Protein AF-A0A0C2HI63-F1 (afdb_monomer_lite)

pLDDT: mean 90.29, std 12.69, range [48.47, 98.38]

InterPro domains:
  IPR005201 Cytosolic endo-beta-N-acetylglucosaminidase, TIM barrel domain [PF03644] (5-79)
  IPR032979 Cytosolic endo-beta-N-acetylglucosaminidase [PTHR13246] (2-79)

Foldseek 3Di:
DADDDDPPDFDEAEQAQFPVRDGDAPQADDPRCLVVCRRGQAYEHDQADDPVRHVVRVVSDDPVRYHHDDDPPPPDHPPD

Sequence (80 aa):
MMRTSATFSRVLWYDSVTATGKLSWQNKLNELNRIWYDNCDGIYLNYGWDDEMLLSSADFGALNRIFVGIDVFARGCIGS

Secondary structure (DSSP, 8-state):
------TT---EEETTB-TTS-B---SS--TTTHHHHHHSSEEEE-S---HHHHHHHHHHS-GGGEEE---TT-SS-TT-

Radius of gyration: 12.83 Å; chains: 1; bounding box: 31×28×36 Å

Structure (mmCIF, N/CA/C/O backbone):
data_AF-A0A0C2HI63-F1
#
_entry.id   AF-A0A0C2HI63-F1
#
loop_
_atom_site.group_PDB
_atom_site.id
_atom_site.type_symbol
_atom_site.label_atom_id
_atom_site.label_alt_id
_atom_site.label_comp_id
_atom_site.label_asym_id
_atom_site.label_entity_id
_atom_site.label_seq_id
_atom_site.pdbx_PDB_ins_code
_atom_site.Cartn_x
_atom_site.Cartn_y
_atom_site.Cartn_z
_atom_site.occupancy
_atom_site.B_iso_or_equiv
_atom_site.auth_seq_id
_atom_site.auth_comp_id
_atom_site.auth_asym_id
_atom_site.auth_atom_id
_atom_site.pdbx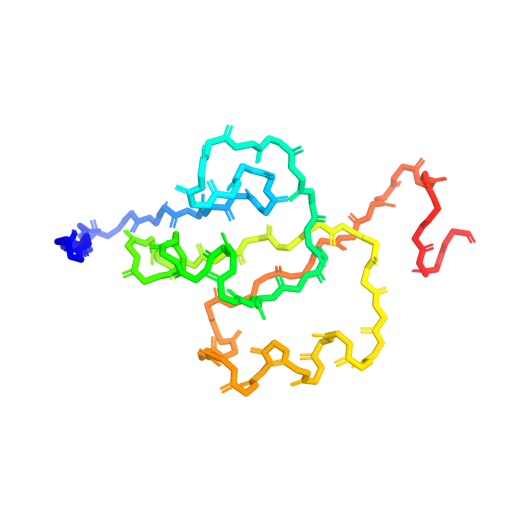_PDB_model_num
ATOM 1 N N . MET A 1 1 ? -1.006 -8.396 16.908 1.00 50.41 1 MET A N 1
ATOM 2 C CA . MET A 1 1 ? -2.368 -8.274 17.464 1.00 50.41 1 MET A CA 1
ATOM 3 C C . MET A 1 1 ? -3.176 -7.552 16.408 1.00 50.41 1 MET A C 1
ATOM 5 O O . MET A 1 1 ? -2.928 -6.374 16.205 1.00 50.41 1 MET A O 1
ATOM 9 N N . MET A 1 2 ? -4.033 -8.272 15.680 1.00 57.94 2 MET A N 1
ATOM 10 C CA . MET A 1 2 ? -4.841 -7.713 14.590 1.00 57.94 2 MET A CA 1
ATOM 11 C C . MET A 1 2 ? -5.673 -6.535 15.113 1.00 57.94 2 MET A C 1
ATOM 13 O O . MET A 1 2 ? -6.250 -6.637 16.199 1.00 57.94 2 MET A O 1
ATOM 17 N N . ARG A 1 3 ? -5.715 -5.412 14.383 1.00 67.81 3 ARG A N 1
ATOM 18 C CA . ARG A 1 3 ? -6.537 -4.258 14.767 1.00 67.81 3 ARG A CA 1
ATOM 19 C C . ARG A 1 3 ? -7.999 -4.693 14.855 1.00 67.81 3 ARG A C 1
ATOM 21 O O . ARG A 1 3 ? -8.571 -5.157 13.871 1.00 67.81 3 ARG A O 1
ATOM 28 N N . THR A 1 4 ? -8.624 -4.477 16.009 1.00 67.06 4 THR A N 1
ATOM 29 C CA . THR A 1 4 ? -10.082 -4.549 16.129 1.00 67.06 4 THR A CA 1
ATOM 30 C C . THR A 1 4 ? -10.671 -3.382 15.345 1.00 67.06 4 THR A C 1
ATOM 32 O O . THR A 1 4 ? -10.450 -2.222 15.701 1.00 67.06 4 THR A O 1
ATOM 35 N N . SER A 1 5 ? -11.368 -3.674 14.246 1.00 65.19 5 SER A N 1
ATOM 36 C CA . SER A 1 5 ? -11.966 -2.640 13.402 1.00 65.19 5 SER A CA 1
ATOM 37 C C . SER A 1 5 ? -12.990 -1.845 14.217 1.00 65.19 5 SER A C 1
ATOM 39 O O . SER A 1 5 ? -13.981 -2.401 14.692 1.00 65.19 5 SER A O 1
ATOM 41 N N . ALA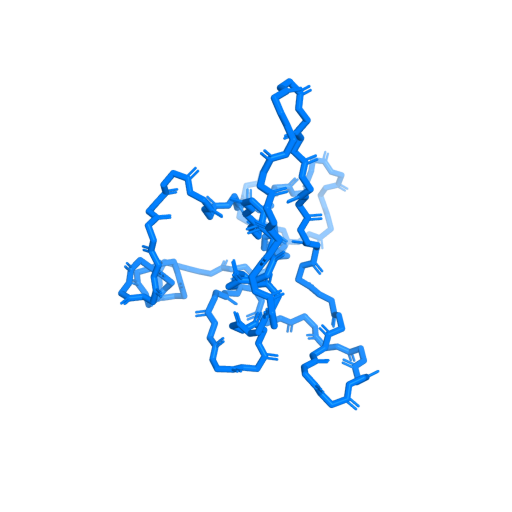 A 1 6 ? -12.735 -0.553 14.437 1.00 75.00 6 ALA A N 1
ATOM 42 C CA . ALA A 1 6 ? -13.713 0.325 15.067 1.00 75.00 6 ALA A CA 1
ATOM 43 C C . ALA A 1 6 ? -14.779 0.695 14.029 1.00 75.00 6 ALA A C 1
ATOM 45 O O . ALA A 1 6 ? -14.444 1.150 12.929 1.00 75.00 6 ALA A O 1
ATOM 46 N N . THR A 1 7 ? -16.054 0.497 14.378 1.00 80.50 7 THR A N 1
ATOM 47 C CA . THR A 1 7 ? -17.201 0.816 13.519 1.00 80.50 7 THR A CA 1
ATOM 48 C C . THR A 1 7 ? -17.059 2.233 12.963 1.00 80.50 7 THR A C 1
ATOM 50 O O . THR A 1 7 ? -16.855 3.172 13.729 1.00 80.50 7 THR A O 1
ATOM 53 N N . PHE A 1 8 ? -17.145 2.367 11.634 1.00 86.44 8 PHE A N 1
ATOM 54 C CA . PHE A 1 8 ? -16.998 3.618 10.866 1.00 86.44 8 PHE A CA 1
ATOM 55 C C . PHE A 1 8 ? -15.579 4.189 10.704 1.00 86.44 8 PHE A C 1
ATOM 57 O O . PHE A 1 8 ? -15.430 5.338 10.298 1.00 86.44 8 PHE A O 1
ATOM 64 N N . SER A 1 9 ? -14.525 3.406 10.942 1.00 90.62 9 SER A N 1
ATOM 65 C CA . SER A 1 9 ? -13.143 3.834 10.669 1.00 90.62 9 SER A CA 1
ATOM 66 C C . SER A 1 9 ? -12.375 2.802 9.846 1.00 90.62 9 SER A C 1
ATOM 68 O O . SER A 1 9 ? -12.590 1.599 9.993 1.00 90.62 9 SER A O 1
ATOM 70 N N . ARG A 1 10 ? -11.449 3.269 9.002 1.00 92.69 10 ARG A N 1
ATOM 71 C CA . ARG A 1 10 ? -10.499 2.419 8.274 1.00 92.69 10 ARG A CA 1
ATOM 72 C C . ARG A 1 10 ? -9.090 2.976 8.395 1.00 92.69 10 ARG A C 1
ATOM 74 O O . ARG A 1 10 ? -8.882 4.176 8.256 1.00 92.69 10 ARG A O 1
ATOM 81 N N . VAL A 1 11 ? -8.138 2.085 8.622 1.00 94.88 11 VAL A N 1
ATOM 82 C CA . VAL A 1 11 ? -6.704 2.346 8.618 1.00 94.88 11 VAL A CA 1
ATOM 83 C C . VAL A 1 11 ? -6.119 1.637 7.409 1.00 94.88 11 VAL A C 1
ATOM 85 O O . VAL A 1 11 ? -6.241 0.419 7.279 1.00 94.88 11 VAL A O 1
ATOM 88 N N . LEU A 1 12 ? -5.497 2.409 6.525 1.00 96.44 12 LEU A N 1
ATOM 89 C CA . LEU A 1 12 ? -4.758 1.890 5.382 1.00 96.44 12 LEU A CA 1
ATOM 90 C C . LEU A 1 12 ? -3.270 2.112 5.616 1.00 96.44 12 LEU A C 1
ATOM 92 O O . LEU A 1 12 ? -2.863 3.187 6.057 1.00 96.44 12 LEU A O 1
ATOM 96 N N . TRP A 1 13 ? -2.471 1.102 5.299 1.00 97.81 13 TRP A N 1
ATOM 97 C CA . TRP A 1 13 ? -1.020 1.222 5.309 1.00 97.81 13 TRP A CA 1
ATOM 98 C C . TRP A 1 13 ? -0.498 1.537 3.912 1.00 97.81 13 TRP A C 1
ATOM 100 O O . TRP A 1 13 ? -0.844 0.836 2.966 1.00 97.81 13 TRP A O 1
ATOM 110 N N . TYR A 1 14 ? 0.358 2.548 3.779 1.00 98.31 14 TYR A N 1
ATOM 111 C CA . TYR A 1 14 ? 1.046 2.831 2.521 1.00 98.31 14 TYR A CA 1
ATOM 112 C C . TYR A 1 14 ? 2.298 1.956 2.400 1.00 98.31 14 TYR A C 1
ATOM 114 O O . TYR A 1 14 ? 3.147 1.975 3.294 1.00 98.31 14 TYR A O 1
ATOM 122 N N . ASP A 1 15 ? 2.442 1.232 1.291 1.00 98.06 15 ASP A N 1
ATOM 123 C CA . ASP A 1 15 ? 3.591 0.376 0.978 1.00 98.06 15 ASP A CA 1
ATOM 124 C C . ASP A 1 15 ? 4.893 1.189 0.915 1.00 98.06 15 ASP A C 1
ATOM 126 O O . ASP A 1 15 ? 5.257 1.728 -0.120 1.00 98.06 15 ASP A O 1
ATOM 130 N N . SER A 1 16 ? 5.565 1.342 2.054 1.00 97.50 16 SER A N 1
ATOM 131 C CA . SER A 1 16 ? 6.754 2.185 2.215 1.00 97.50 16 SER A CA 1
ATOM 132 C C . SER A 1 16 ? 7.748 1.547 3.174 1.00 97.50 16 SER A C 1
ATOM 134 O O . SER A 1 16 ? 8.823 1.121 2.769 1.00 97.50 16 SER A O 1
ATOM 136 N N . VAL A 1 17 ? 7.408 1.478 4.459 1.00 97.69 17 VAL A N 1
ATOM 137 C CA . VAL A 1 17 ? 8.268 0.891 5.485 1.00 97.69 17 VAL A CA 1
ATOM 138 C C . VAL A 1 17 ? 7.979 -0.604 5.598 1.00 97.69 17 VAL A C 1
ATOM 140 O O . VAL A 1 17 ? 6.837 -1.023 5.776 1.00 97.69 17 VAL A O 1
ATOM 143 N N . THR A 1 18 ? 9.025 -1.416 5.489 1.00 97.00 18 THR A N 1
ATOM 144 C CA . THR A 1 18 ? 8.963 -2.882 5.616 1.00 97.00 18 THR A CA 1
ATOM 145 C C . THR A 1 18 ? 8.883 -3.327 7.079 1.00 97.00 18 THR A C 1
ATOM 147 O O . THR A 1 18 ? 9.075 -2.529 7.998 1.00 97.00 18 THR A O 1
ATOM 150 N N . ALA A 1 19 ? 8.664 -4.622 7.313 1.00 95.19 19 ALA A N 1
ATOM 151 C CA . ALA A 1 19 ? 8.649 -5.219 8.651 1.00 95.19 19 ALA A CA 1
ATOM 152 C C . ALA A 1 19 ? 9.937 -4.970 9.467 1.00 95.19 19 ALA A C 1
ATOM 154 O O . ALA A 1 19 ? 9.906 -5.019 10.693 1.00 95.19 19 ALA A O 1
ATOM 155 N N . THR A 1 20 ? 11.064 -4.677 8.808 1.00 96.62 20 THR A N 1
ATOM 156 C CA . THR A 1 20 ? 12.346 -4.364 9.465 1.00 96.62 20 THR A CA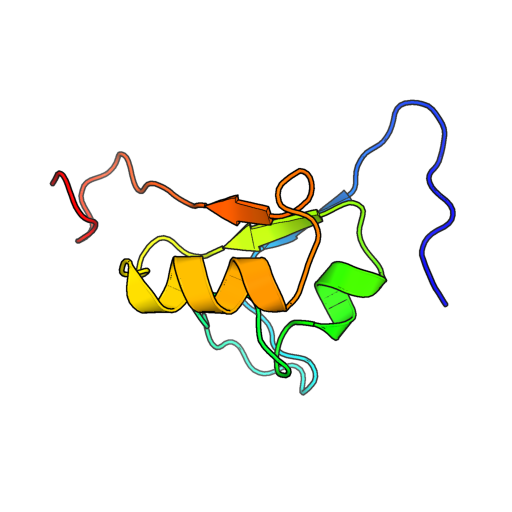 1
ATOM 157 C C . THR A 1 20 ? 12.525 -2.878 9.786 1.00 96.62 20 THR A C 1
ATOM 159 O O . THR A 1 20 ? 13.573 -2.481 10.287 1.00 96.62 20 THR A O 1
ATOM 162 N N . GLY A 1 21 ? 11.538 -2.029 9.481 1.00 96.19 21 GLY A N 1
ATOM 163 C CA . GLY A 1 21 ? 11.639 -0.578 9.659 1.00 96.19 21 GLY A CA 1
ATOM 164 C C . GLY A 1 21 ? 12.379 0.142 8.526 1.00 96.19 21 GLY A C 1
ATOM 165 O O . GLY A 1 21 ? 12.507 1.364 8.559 1.00 96.19 21 GLY A O 1
ATOM 166 N N . LYS A 1 22 ? 12.841 -0.577 7.494 1.00 97.56 22 LYS A N 1
ATOM 167 C CA . LYS A 1 22 ? 13.506 0.022 6.331 1.00 97.56 22 LYS A CA 1
ATOM 168 C C . LYS A 1 22 ? 12.484 0.595 5.349 1.00 97.56 22 LYS A C 1
ATOM 170 O O . LYS A 1 22 ? 11.556 -0.117 4.959 1.00 97.56 22 LYS A O 1
ATOM 175 N N . LEU A 1 23 ? 12.715 1.829 4.895 1.00 97.81 23 LEU A N 1
ATOM 176 C CA . LEU A 1 23 ? 12.013 2.427 3.758 1.00 97.81 23 LEU A CA 1
ATOM 177 C C . LEU A 1 23 ? 12.407 1.693 2.465 1.00 97.81 23 LEU A C 1
ATOM 179 O O . LEU A 1 23 ? 13.556 1.762 2.028 1.00 97.81 23 LEU A O 1
ATOM 183 N N . SER A 1 24 ? 11.461 0.954 1.895 1.00 97.62 24 SER A N 1
ATOM 184 C CA . SER A 1 24 ? 11.581 0.236 0.629 1.00 97.62 24 SER A CA 1
ATOM 185 C C . SER A 1 24 ? 10.184 -0.081 0.098 1.00 97.62 24 SER A C 1
ATOM 187 O O . SER A 1 24 ? 9.513 -0.970 0.623 1.00 97.62 24 SER A O 1
ATOM 189 N N . TRP A 1 25 ? 9.776 0.597 -0.971 1.00 97.56 25 TRP A N 1
ATOM 190 C CA . TRP A 1 25 ? 8.537 0.292 -1.690 1.00 97.56 25 TRP A CA 1
ATOM 191 C C . TRP A 1 25 ? 8.638 -1.081 -2.357 1.00 97.56 25 TRP A C 1
ATOM 193 O O . TRP A 1 25 ? 9.669 -1.397 -2.954 1.00 97.56 25 TRP A O 1
ATOM 203 N N . GLN A 1 26 ? 7.599 -1.900 -2.227 1.00 98.00 26 GLN A N 1
ATOM 204 C CA . GLN A 1 26 ? 7.548 -3.241 -2.813 1.00 98.00 26 GLN A CA 1
ATOM 205 C C . GLN A 1 26 ? 6.751 -3.262 -4.118 1.00 98.00 26 GLN A C 1
ATOM 207 O O . GLN A 1 26 ? 6.917 -4.180 -4.914 1.00 98.00 26 GLN A O 1
ATOM 212 N N . ASN A 1 27 ? 5.872 -2.271 -4.311 1.00 97.62 27 ASN A N 1
ATOM 213 C CA . ASN A 1 27 ? 4.884 -2.166 -5.388 1.00 97.62 27 ASN A CA 1
ATOM 214 C C . ASN A 1 27 ? 3.883 -3.337 -5.424 1.00 97.62 27 ASN A C 1
ATOM 216 O O . ASN A 1 27 ? 3.078 -3.454 -6.339 1.00 97.62 27 ASN A O 1
ATOM 220 N N . LYS A 1 28 ? 3.916 -4.213 -4.417 1.00 98.06 28 LYS A N 1
ATOM 221 C CA . LYS A 1 28 ? 3.097 -5.418 -4.318 1.00 98.06 28 LYS A CA 1
ATOM 222 C C . LYS A 1 28 ? 2.908 -5.827 -2.869 1.00 98.06 28 LYS A C 1
ATOM 224 O O . LYS A 1 28 ? 3.708 -5.453 -2.011 1.00 98.06 28 LYS A O 1
AT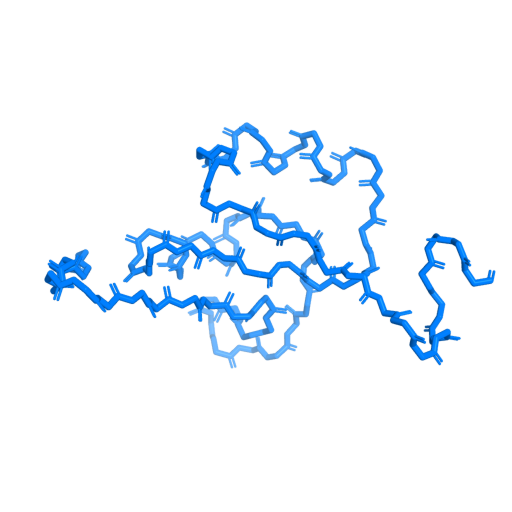OM 229 N N . LEU A 1 29 ? 1.882 -6.620 -2.594 1.00 98.38 29 LEU A N 1
ATOM 230 C CA . LEU A 1 29 ? 1.749 -7.300 -1.311 1.00 98.38 29 LEU A CA 1
ATOM 231 C C . LEU A 1 29 ? 2.676 -8.523 -1.305 1.00 98.38 29 LEU A C 1
ATOM 233 O O . LEU A 1 29 ? 2.568 -9.386 -2.171 1.00 98.38 29 LEU A O 1
ATOM 237 N N . ASN A 1 30 ? 3.597 -8.584 -0.345 1.00 97.69 30 ASN A N 1
ATOM 238 C CA . ASN A 1 30 ? 4.541 -9.691 -0.170 1.00 97.69 30 ASN A CA 1
ATOM 239 C C . ASN A 1 30 ? 4.893 -9.878 1.315 1.00 97.69 30 ASN A C 1
ATOM 241 O O . ASN A 1 30 ? 4.376 -9.181 2.187 1.00 97.69 30 ASN A O 1
ATOM 245 N N . GLU A 1 31 ? 5.803 -10.794 1.630 1.00 97.19 31 GLU A N 1
ATOM 246 C CA . GLU A 1 31 ? 6.218 -11.099 3.004 1.00 97.19 31 GLU A CA 1
ATOM 247 C C . GLU A 1 31 ? 6.791 -9.884 3.752 1.00 97.19 31 GLU A C 1
ATOM 249 O O . GLU A 1 31 ? 6.666 -9.793 4.974 1.00 97.19 31 GLU A O 1
ATOM 254 N N . LEU A 1 32 ? 7.393 -8.927 3.039 1.00 97.75 32 LEU A N 1
ATOM 255 C CA . LEU A 1 32 ? 8.075 -7.776 3.634 1.00 97.75 32 LEU A CA 1
ATOM 256 C C . LEU A 1 32 ? 7.111 -6.699 4.144 1.00 97.75 32 LEU A C 1
ATOM 258 O O . LEU A 1 32 ? 7.478 -5.945 5.049 1.00 97.75 32 LEU A O 1
ATOM 262 N N . ASN A 1 33 ? 5.896 -6.620 3.596 1.00 97.81 33 ASN A N 1
ATOM 263 C CA . ASN A 1 33 ? 4.854 -5.683 4.031 1.00 97.81 33 ASN A CA 1
ATOM 264 C C . ASN A 1 33 ? 3.569 -6.375 4.534 1.00 97.81 33 ASN A C 1
ATOM 266 O O . ASN A 1 33 ? 2.666 -5.698 5.035 1.00 97.81 33 ASN A O 1
ATOM 270 N N . ARG A 1 34 ? 3.518 -7.715 4.507 1.00 96.56 34 ARG A N 1
ATOM 271 C CA . ARG A 1 34 ? 2.386 -8.535 4.965 1.00 96.56 34 ARG A CA 1
ATOM 272 C C . ARG A 1 34 ? 1.935 -8.217 6.386 1.00 96.56 34 ARG A C 1
ATOM 274 O O . ARG A 1 34 ? 0.736 -8.160 6.647 1.00 96.56 34 ARG A O 1
ATOM 281 N N . ILE A 1 35 ? 2.882 -7.957 7.288 1.00 96.44 35 ILE A N 1
ATOM 282 C CA . ILE A 1 35 ? 2.569 -7.611 8.679 1.00 96.44 35 ILE A CA 1
ATOM 283 C C . ILE A 1 35 ? 1.633 -6.400 8.764 1.00 96.44 35 ILE A C 1
ATOM 285 O O . ILE A 1 35 ? 0.732 -6.374 9.598 1.00 96.44 35 ILE A O 1
ATOM 289 N N . TRP A 1 36 ? 1.781 -5.418 7.879 1.00 96.19 36 TRP A N 1
ATOM 290 C CA . TRP A 1 36 ? 0.933 -4.234 7.880 1.00 96.19 36 TRP A CA 1
ATOM 291 C C . TRP A 1 36 ? -0.448 -4.527 7.315 1.00 96.19 36 TRP A C 1
ATOM 293 O O . TRP A 1 36 ? -1.442 -4.110 7.903 1.00 96.19 36 TRP A O 1
ATOM 303 N N . TYR A 1 37 ? -0.517 -5.314 6.240 1.00 96.19 37 TYR A N 1
ATOM 304 C CA . TYR A 1 37 ? -1.777 -5.805 5.687 1.00 96.19 37 TYR A CA 1
ATOM 305 C C . TYR A 1 37 ? -2.590 -6.601 6.722 1.00 96.19 37 TYR A C 1
ATOM 307 O O . TYR A 1 37 ? -3.800 -6.415 6.835 1.00 96.19 37 TYR A O 1
ATOM 315 N N . ASP A 1 38 ? -1.946 -7.444 7.530 1.00 95.31 38 ASP A N 1
ATOM 316 C CA . ASP A 1 38 ? -2.638 -8.237 8.552 1.00 95.31 38 ASP A CA 1
ATOM 317 C C . ASP A 1 38 ? -3.116 -7.395 9.749 1.00 95.31 38 ASP A C 1
ATOM 319 O O . ASP A 1 38 ? -4.081 -7.767 10.415 1.00 95.31 38 ASP A O 1
ATOM 323 N N . ASN A 1 39 ? -2.472 -6.256 10.033 1.00 94.75 39 ASN A N 1
ATOM 324 C CA . ASN A 1 39 ? -2.802 -5.404 11.184 1.00 94.75 39 ASN A CA 1
ATOM 325 C C . ASN A 1 39 ? -3.585 -4.122 10.814 1.00 94.75 39 ASN A C 1
ATOM 327 O O . ASN A 1 39 ? -4.001 -3.402 11.720 1.00 94.75 39 ASN A O 1
ATOM 331 N N . CYS A 1 40 ? -3.828 -3.848 9.529 1.00 94.75 40 CYS A N 1
ATOM 332 C CA . CYS A 1 40 ? -4.616 -2.711 9.028 1.00 94.75 40 CYS A CA 1
ATOM 333 C C . CYS A 1 40 ? -5.888 -3.181 8.302 1.00 94.75 40 CYS A C 1
ATOM 335 O O . CYS A 1 40 ? -6.032 -4.354 7.963 1.00 94.75 40 CYS A O 1
ATOM 337 N N . ASP A 1 41 ? -6.828 -2.277 8.015 1.00 94.88 41 ASP A N 1
ATOM 338 C CA . ASP A 1 41 ? -8.029 -2.629 7.242 1.00 94.88 41 ASP A CA 1
ATOM 339 C C . ASP A 1 41 ? -7.693 -2.900 5.763 1.00 94.88 41 ASP A C 1
ATOM 341 O O . ASP A 1 41 ? -8.386 -3.680 5.111 1.00 94.88 41 ASP A O 1
ATOM 345 N N . GLY A 1 42 ? -6.589 -2.343 5.257 1.00 96.12 42 GLY A N 1
ATOM 346 C CA . GLY A 1 42 ? -6.034 -2.657 3.942 1.00 96.12 42 GLY A CA 1
ATOM 347 C C . GLY A 1 42 ? -4.636 -2.079 3.723 1.00 96.12 42 GLY A C 1
ATOM 348 O O . GLY A 1 42 ? -4.090 -1.384 4.585 1.00 96.12 42 GLY A O 1
ATOM 349 N N . ILE A 1 43 ? -4.070 -2.364 2.552 1.00 98.06 43 ILE A N 1
ATOM 350 C CA . ILE A 1 43 ? -2.772 -1.856 2.096 1.00 98.06 43 ILE A CA 1
ATOM 351 C C . ILE A 1 43 ? -2.944 -1.043 0.809 1.00 98.06 43 ILE A C 1
ATOM 353 O O . ILE A 1 43 ? -3.719 -1.424 -0.064 1.00 98.06 43 ILE A O 1
ATOM 357 N N . TYR A 1 44 ? -2.232 0.075 0.702 1.00 98.31 44 TYR A N 1
ATOM 358 C CA . TYR A 1 44 ? -2.152 0.924 -0.482 1.00 98.31 44 TYR A CA 1
ATOM 359 C C . TYR A 1 44 ? -0.756 0.785 -1.094 1.00 98.31 44 TYR A C 1
ATOM 361 O O . TYR A 1 44 ? 0.230 1.253 -0.522 1.00 98.31 44 TYR A O 1
ATOM 369 N N . LEU A 1 45 ? -0.676 0.077 -2.217 1.00 98.06 45 LEU A N 1
ATOM 370 C CA . LEU A 1 45 ? 0.563 -0.259 -2.908 1.00 98.06 45 LEU A CA 1
ATOM 371 C C . LEU A 1 45 ? 1.149 0.963 -3.617 1.00 98.06 45 LEU A C 1
ATOM 373 O O . LEU A 1 45 ? 0.418 1.803 -4.147 1.00 98.06 45 LEU A O 1
ATOM 377 N N . ASN A 1 46 ? 2.477 1.040 -3.653 1.00 96.81 46 ASN A N 1
ATOM 378 C CA . ASN A 1 46 ? 3.177 2.071 -4.405 1.00 96.81 46 ASN A CA 1
ATOM 379 C C . ASN A 1 46 ? 2.968 1.896 -5.921 1.00 96.81 46 ASN A C 1
ATOM 381 O O . ASN A 1 46 ? 2.733 0.791 -6.394 1.00 96.81 46 ASN A O 1
ATOM 385 N N . TYR A 1 47 ? 3.067 2.987 -6.680 1.00 93.56 47 TYR A N 1
ATOM 386 C CA . TYR A 1 47 ? 2.649 3.097 -8.088 1.00 93.56 47 TYR A CA 1
ATOM 387 C C . TYR A 1 47 ? 3.589 2.450 -9.127 1.00 93.56 47 TYR A C 1
ATOM 389 O O . TYR A 1 47 ? 3.344 2.577 -10.323 1.00 93.56 47 TYR A O 1
ATOM 397 N N . GLY A 1 48 ? 4.665 1.780 -8.703 1.0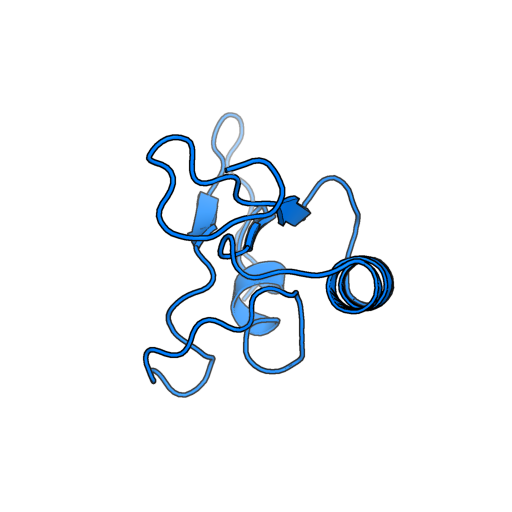0 94.06 48 GLY A N 1
ATOM 398 C CA . GLY A 1 48 ? 5.649 1.135 -9.588 1.00 94.06 48 GLY A CA 1
ATOM 399 C C . GLY A 1 48 ? 5.371 -0.347 -9.862 1.00 94.06 48 GLY A C 1
ATOM 400 O O . GLY A 1 48 ? 6.314 -1.133 -9.908 1.00 94.06 48 GLY A O 1
ATOM 401 N N . TRP A 1 49 ? 4.102 -0.746 -9.912 1.00 94.81 49 TRP A N 1
ATOM 402 C CA . TRP A 1 49 ? 3.672 -2.136 -10.084 1.00 94.81 49 TRP A CA 1
ATOM 403 C C . TRP A 1 49 ? 3.606 -2.537 -11.564 1.00 94.81 49 TRP A C 1
ATOM 405 O O . TRP A 1 49 ? 3.490 -1.689 -12.448 1.00 94.81 49 TRP A O 1
ATOM 415 N N . ASP A 1 50 ? 3.636 -3.844 -11.810 1.00 94.88 50 ASP A N 1
ATOM 416 C CA . ASP A 1 50 ? 3.322 -4.480 -13.091 1.00 94.88 50 ASP A CA 1
ATOM 417 C C . ASP A 1 50 ? 2.252 -5.576 -12.902 1.00 94.88 50 ASP A C 1
ATOM 419 O O . ASP A 1 50 ? 1.815 -5.854 -11.779 1.00 94.88 50 ASP A O 1
ATOM 423 N N . ASP A 1 51 ? 1.807 -6.194 -13.996 1.00 95.31 51 ASP A N 1
ATOM 424 C CA . ASP A 1 51 ? 0.740 -7.201 -13.963 1.00 95.31 51 ASP A CA 1
ATOM 425 C C . ASP A 1 51 ? 1.113 -8.437 -13.124 1.00 95.31 51 ASP A C 1
ATOM 427 O O . ASP A 1 51 ? 0.276 -8.961 -12.385 1.00 95.31 51 ASP A O 1
ATOM 431 N N . GLU A 1 52 ? 2.371 -8.889 -13.173 1.00 96.69 52 GLU A N 1
ATOM 432 C CA . GLU A 1 52 ? 2.840 -10.045 -12.397 1.00 96.69 52 GLU A CA 1
ATOM 433 C C . GLU A 1 52 ? 2.844 -9.738 -10.895 1.00 96.69 52 GLU A C 1
ATOM 435 O O . GLU A 1 52 ? 2.452 -10.570 -10.071 1.00 96.69 52 GLU A O 1
ATOM 440 N N . MET A 1 53 ? 3.234 -8.520 -10.521 1.00 97.31 53 MET A N 1
ATOM 441 C CA . MET A 1 53 ? 3.184 -8.024 -9.150 1.00 97.31 53 MET A CA 1
ATOM 442 C C . MET A 1 53 ? 1.753 -7.964 -8.606 1.00 97.31 53 MET A C 1
ATOM 444 O O . MET A 1 53 ? 1.528 -8.309 -7.439 1.00 97.31 53 MET A O 1
ATOM 448 N N . LEU A 1 54 ? 0.782 -7.554 -9.426 1.00 96.31 54 LEU A N 1
ATOM 449 C CA . LEU A 1 54 ? -0.628 -7.508 -9.034 1.00 96.31 54 LEU A CA 1
ATOM 450 C C . LEU A 1 54 ? -1.227 -8.907 -8.885 1.00 96.31 54 LEU A C 1
ATOM 452 O O . LEU A 1 54 ? -1.890 -9.175 -7.881 1.00 96.31 54 LEU A O 1
ATOM 456 N N . LEU A 1 55 ? -0.945 -9.807 -9.831 1.00 96.62 55 LEU A N 1
ATOM 457 C CA . LEU A 1 55 ? -1.345 -11.213 -9.745 1.00 96.62 55 LEU A CA 1
ATOM 458 C C . LEU A 1 55 ? -0.764 -11.863 -8.486 1.00 96.62 55 LEU A C 1
ATOM 460 O O . LEU A 1 55 ? -1.504 -12.417 -7.679 1.00 96.62 55 LEU A O 1
ATOM 464 N N . SER A 1 56 ? 0.535 -11.675 -8.242 1.00 96.88 56 SER A N 1
ATOM 465 C CA . SER A 1 56 ? 1.189 -12.146 -7.021 1.00 96.88 56 SER A CA 1
ATOM 466 C C . SER A 1 56 ? 0.564 -11.538 -5.762 1.00 96.88 56 SER A C 1
ATOM 468 O O . SER A 1 56 ? 0.450 -12.229 -4.760 1.00 96.88 56 SER A O 1
ATOM 470 N N . SER A 1 57 ? 0.131 -10.275 -5.781 1.00 97.25 57 SER A N 1
ATOM 471 C CA . SER A 1 57 ? -0.528 -9.654 -4.622 1.00 97.25 57 SER A CA 1
ATOM 472 C C . SER A 1 57 ? -1.890 -10.286 -4.319 1.00 97.25 57 SER A C 1
ATOM 474 O O . SER A 1 57 ? -2.252 -10.426 -3.148 1.00 97.25 57 SER A O 1
ATOM 476 N N . ALA A 1 58 ? -2.635 -10.678 -5.357 1.00 95.88 58 ALA A N 1
ATOM 477 C CA . ALA A 1 58 ? -3.933 -11.338 -5.231 1.00 95.88 58 ALA A CA 1
ATOM 478 C C . ALA A 1 58 ? -3.835 -12.698 -4.521 1.00 95.88 58 ALA A C 1
ATOM 480 O O . ALA A 1 58 ? -4.750 -13.066 -3.786 1.00 95.88 58 ALA A O 1
ATOM 481 N N . ASP A 1 59 ? -2.708 -13.398 -4.665 1.00 95.62 59 ASP A N 1
ATOM 482 C CA . ASP A 1 59 ? -2.455 -14.663 -3.967 1.00 95.62 59 ASP A CA 1
ATOM 483 C C . ASP A 1 59 ? -2.181 -14.471 -2.461 1.00 95.62 59 ASP A C 1
ATOM 485 O O . ASP A 1 59 ? -2.365 -15.390 -1.660 1.00 95.62 59 ASP A O 1
ATOM 489 N N . PHE A 1 60 ? -1.761 -13.271 -2.040 1.00 92.62 60 PHE A N 1
ATOM 490 C CA . PHE A 1 60 ? -1.386 -12.980 -0.650 1.00 92.62 60 PHE A CA 1
ATOM 491 C C . PHE A 1 60 ? -2.537 -12.445 0.209 1.00 92.62 60 PHE A C 1
ATOM 493 O O . PHE A 1 60 ? -2.439 -12.480 1.442 1.00 92.62 60 PHE A O 1
ATOM 500 N N . GLY A 1 61 ? -3.610 -11.922 -0.392 1.00 93.31 61 GLY A N 1
ATOM 501 C CA . GLY A 1 61 ? -4.645 -11.207 0.348 1.00 93.31 61 GLY A CA 1
ATOM 502 C C . GLY A 1 61 ? -5.983 -11.081 -0.373 1.00 93.31 61 GLY A C 1
ATOM 503 O O . GLY A 1 61 ? -6.137 -11.364 -1.553 1.00 93.31 61 GLY A O 1
ATOM 504 N N . ALA A 1 62 ? -6.988 -10.625 0.368 1.00 95.75 62 ALA A N 1
ATOM 505 C CA . ALA A 1 62 ? -8.309 -10.359 -0.165 1.00 95.75 62 ALA A CA 1
ATOM 506 C C . ALA A 1 62 ? -8.266 -9.098 -1.038 1.00 95.75 62 ALA A C 1
ATOM 508 O O . ALA A 1 62 ? -7.868 -8.028 -0.573 1.00 95.75 62 ALA A O 1
ATOM 509 N N . LEU A 1 63 ? -8.735 -9.215 -2.282 1.00 94.75 63 LEU A N 1
ATOM 510 C CA . LEU A 1 63 ? -8.705 -8.137 -3.278 1.00 94.75 63 LEU A CA 1
ATOM 511 C C . LEU A 1 63 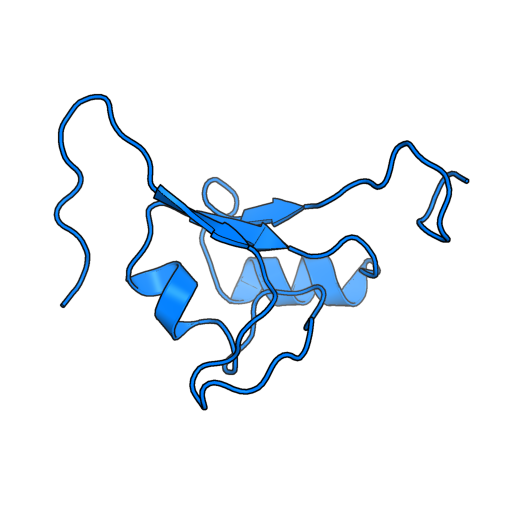? -9.360 -6.836 -2.790 1.00 94.75 63 LEU A C 1
ATOM 513 O O . LEU A 1 63 ? -8.896 -5.747 -3.100 1.00 94.75 63 LEU A O 1
ATOM 517 N N . ASN A 1 64 ? -10.401 -6.927 -1.961 1.00 95.50 64 ASN A N 1
ATOM 518 C CA . ASN A 1 64 ? -11.094 -5.762 -1.403 1.00 95.50 64 ASN A CA 1
ATOM 519 C C . ASN A 1 64 ? -10.314 -5.023 -0.293 1.00 95.50 64 ASN A C 1
ATOM 521 O O . ASN A 1 64 ? -10.826 -4.051 0.267 1.00 95.50 64 ASN A O 1
ATOM 525 N N . ARG A 1 65 ? -9.107 -5.487 0.048 1.00 96.69 65 ARG A N 1
ATOM 526 C CA . ARG A 1 65 ? -8.194 -4.886 1.033 1.00 96.69 65 ARG A CA 1
ATOM 527 C C . ARG A 1 65 ? -6.856 -4.467 0.414 1.00 96.69 65 ARG A C 1
ATOM 529 O O . ARG A 1 65 ? -5.986 -3.991 1.144 1.00 96.69 65 ARG A O 1
ATOM 536 N N . ILE A 1 66 ? -6.689 -4.634 -0.899 1.00 97.94 66 ILE A N 1
ATOM 537 C CA . ILE A 1 66 ? -5.490 -4.253 -1.649 1.00 97.94 66 ILE A CA 1
ATOM 538 C C . ILE A 1 66 ? -5.874 -3.111 -2.589 1.00 97.94 66 ILE A C 1
ATOM 540 O O . ILE A 1 66 ? -6.685 -3.278 -3.494 1.00 97.94 66 ILE A O 1
ATOM 544 N N . PHE A 1 67 ? -5.298 -1.939 -2.356 1.00 97.88 67 PHE A N 1
ATOM 545 C CA . PHE A 1 67 ? -5.506 -0.747 -3.166 1.00 97.88 67 PHE A CA 1
ATOM 546 C C . PHE A 1 67 ? -4.232 -0.467 -3.959 1.00 97.88 67 PHE A C 1
ATOM 548 O O . PHE A 1 67 ? -3.138 -0.493 -3.400 1.00 97.88 67 PHE A O 1
ATOM 555 N N . VAL A 1 68 ? -4.366 -0.208 -5.255 1.00 96.62 68 VAL A N 1
ATOM 556 C CA . VAL A 1 68 ? -3.237 -0.067 -6.180 1.00 96.62 68 VAL A CA 1
ATOM 557 C C . VAL A 1 68 ? -3.030 1.411 -6.500 1.00 96.62 68 VAL A C 1
ATOM 559 O O . VAL A 1 68 ? -3.956 2.082 -6.954 1.00 96.62 68 VAL A O 1
ATOM 562 N N . GLY A 1 69 ? -1.834 1.933 -6.228 1.00 95.12 69 GLY A N 1
ATOM 563 C CA . GLY A 1 69 ? -1.529 3.343 -6.437 1.00 95.12 69 GLY A CA 1
ATOM 564 C C . GLY A 1 69 ? -1.410 3.717 -7.914 1.00 95.12 69 GLY A C 1
ATOM 565 O O . GLY A 1 69 ? -0.721 3.043 -8.675 1.00 95.12 69 GLY A O 1
ATOM 566 N N . ILE A 1 70 ? -2.032 4.833 -8.296 1.00 91.94 70 ILE A N 1
ATOM 567 C CA . ILE A 1 70 ? -1.863 5.491 -9.598 1.00 91.94 70 ILE A CA 1
ATOM 568 C C . ILE A 1 70 ? -1.255 6.871 -9.347 1.00 91.94 70 ILE A C 1
ATOM 570 O O . ILE A 1 70 ? -1.836 7.662 -8.599 1.00 91.94 70 ILE A O 1
ATOM 574 N N . ASP A 1 71 ? -0.103 7.177 -9.949 1.00 90.38 71 ASP A N 1
ATOM 575 C CA . ASP A 1 71 ? 0.481 8.519 -9.856 1.00 90.38 71 ASP A CA 1
ATOM 576 C C . ASP A 1 71 ? -0.056 9.437 -10.962 1.00 90.38 71 ASP A C 1
ATOM 578 O O . ASP A 1 71 ? 0.420 9.466 -12.094 1.00 90.38 71 ASP A O 1
ATOM 582 N N . VAL A 1 72 ? -1.039 10.258 -10.604 1.00 88.31 72 VAL A N 1
ATOM 583 C CA . VAL A 1 72 ? -1.662 11.241 -11.507 1.00 88.31 72 VAL A CA 1
ATOM 584 C C . VAL A 1 72 ? -0.779 12.462 -11.807 1.00 88.31 72 VAL A C 1
ATOM 586 O O . VAL A 1 72 ? -1.199 13.354 -12.538 1.00 88.31 72 VAL A O 1
ATOM 589 N N . PHE A 1 73 ? 0.440 12.518 -11.260 1.00 86.75 73 PHE A N 1
ATOM 590 C CA . PHE A 1 73 ? 1.433 13.562 -11.534 1.00 86.75 73 PHE A CA 1
ATOM 591 C C . PHE A 1 73 ? 2.550 13.108 -12.490 1.00 86.75 73 PHE A C 1
ATOM 593 O O . PHE A 1 73 ? 3.547 13.816 -12.631 1.00 86.75 73 PHE A O 1
ATOM 600 N N . ALA A 1 74 ? 2.384 11.957 -13.151 1.00 73.94 74 ALA A N 1
ATOM 601 C CA . ALA A 1 74 ? 3.245 11.476 -14.233 1.00 73.94 74 ALA A CA 1
ATOM 602 C C . ALA A 1 74 ? 4.724 11.233 -13.855 1.00 73.94 74 ALA A C 1
ATOM 604 O O . ALA A 1 74 ? 5.618 11.457 -14.671 1.00 73.94 74 ALA A O 1
ATOM 605 N N . ARG A 1 75 ? 5.024 10.728 -12.646 1.00 75.25 75 ARG A N 1
ATOM 606 C CA . ARG A 1 75 ? 6.403 10.352 -12.255 1.00 75.25 75 ARG A CA 1
ATOM 607 C C . ARG A 1 75 ? 6.781 8.908 -12.627 1.00 75.25 75 ARG A C 1
ATOM 609 O O . ARG A 1 75 ? 7.591 8.296 -11.935 1.00 75.25 75 ARG A O 1
ATOM 616 N N . GLY A 1 76 ? 6.237 8.384 -13.730 1.00 65.69 76 GLY A N 1
ATOM 617 C CA . GLY A 1 76 ? 6.660 7.105 -14.320 1.00 65.69 76 GLY A CA 1
ATOM 618 C C . GLY A 1 76 ? 5.804 5.885 -13.967 1.00 65.69 76 GLY A C 1
ATOM 619 O O . GLY A 1 76 ? 6.350 4.837 -13.637 1.00 65.69 76 GLY A O 1
ATOM 620 N N . CYS A 1 77 ? 4.478 5.998 -14.048 1.00 59.47 77 CYS A N 1
ATOM 621 C CA . CYS A 1 77 ? 3.549 4.865 -13.940 1.00 59.47 77 CYS A CA 1
ATOM 622 C C . CYS A 1 77 ? 2.881 4.554 -15.290 1.00 59.47 77 CYS A C 1
ATOM 624 O O . CYS A 1 77 ? 2.828 5.408 -16.173 1.00 59.47 77 CYS A O 1
ATOM 626 N N . ILE A 1 78 ? 2.352 3.335 -15.449 1.00 59.31 78 ILE A N 1
ATOM 627 C CA . ILE A 1 78 ? 1.630 2.915 -16.662 1.00 59.31 78 ILE A CA 1
ATOM 628 C C . ILE A 1 78 ? 0.480 3.904 -16.925 1.00 59.31 78 ILE A C 1
ATOM 630 O O . ILE A 1 78 ? -0.439 4.020 -16.115 1.00 59.31 78 ILE A O 1
ATOM 634 N N . GLY A 1 79 ? 0.552 4.632 -18.044 1.00 57.75 79 GLY A N 1
ATOM 635 C CA . GLY A 1 79 ? -0.431 5.650 -18.439 1.00 57.75 79 GLY A CA 1
ATOM 636 C C . GLY A 1 79 ? 0.047 7.109 -18.390 1.00 57.75 79 GLY A C 1
ATOM 637 O O . GLY A 1 79 ? -0.745 7.986 -18.733 1.00 57.75 79 GLY A O 1
ATOM 638 N N . SER A 1 80 ? 1.299 7.379 -17.991 1.00 48.47 80 SER A N 1
ATOM 639 C CA . SER A 1 80 ? 1.977 8.670 -18.226 1.00 48.47 80 SER A CA 1
ATOM 640 C C . SER A 1 80 ? 2.600 8.772 -19.613 1.00 48.47 80 SER A C 1
ATOM 642 O O . SER A 1 80 ? 3.151 7.739 -20.056 1.00 48.47 80 SER A O 1
#

Organism: NCBI:txid51022